Protein AF-A0AAW5TJJ2-F1 (afdb_monomer)

InterPro domains:
  IPR027417 P-loop containing nucleoside triphosphate hydrolase [G3DSA:3.40.50.300] (6-80)
  IPR027417 P-loop containing nucleoside triphosphate hydrolase [SSF52540] (8-79)
  IPR039421 Type 1 protein exporter [PTHR43394] (11-79)

Secondary structure (DSSP, 8-state):
--TTS--S-SEEEEESTTTTS-HHHHHHHHHHHHHH-TTSEEEEE-S-GGGGTT-S-EEEEETTEEEEEE-HHHHHHH--

Mean predicted aligned error: 8.75 Å

Radius of gyration: 14.67 Å; Cα contacts (8 Å, |Δi|>4): 75;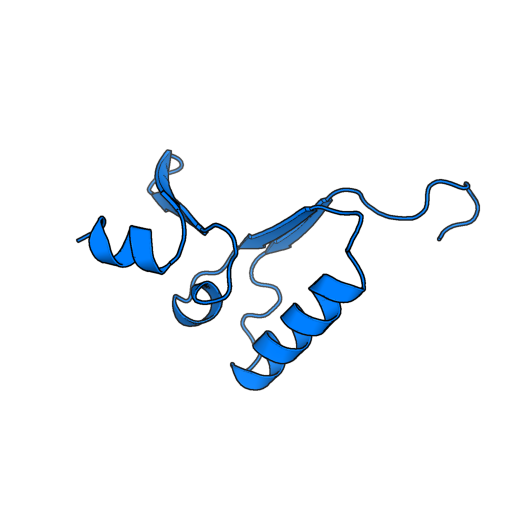 chains: 1; bounding box: 34×25×40 Å

Sequence (80 aa):
PDSSGQSGADLVVFDDSFSALDYATDAQLRANLKERIRDAAVVIIAQRISTTRSAVCVVVLDCGEVVGCGTHTELMETNE

Organism: Streptococcus anginosus (NCBI:txid1328)

pLDDT: mean 76.05, std 11.85, range [45.41, 91.0]

Structure (mmCIF, N/CA/C/O backbone):
data_AF-A0AAW5TJJ2-F1
#
_entry.id   AF-A0AAW5TJJ2-F1
#
loop_
_atom_site.group_PDB
_atom_site.id
_atom_site.type_symbol
_atom_site.label_atom_id
_atom_site.label_alt_id
_atom_site.label_comp_id
_atom_site.label_asym_id
_atom_site.label_entity_id
_atom_site.label_seq_id
_atom_site.pdbx_PDB_ins_code
_atom_site.Cartn_x
_atom_site.Cartn_y
_atom_site.Cartn_z
_atom_site.occupancy
_atom_site.B_iso_or_equiv
_atom_site.auth_seq_id
_atom_site.auth_comp_id
_atom_site.auth_asym_id
_atom_site.auth_atom_id
_atom_site.pdbx_PDB_model_num
ATOM 1 N N . PRO A 1 1 ? 15.131 -3.764 -16.709 1.00 45.41 1 PRO A N 1
ATOM 2 C CA . PRO A 1 1 ? 15.161 -3.620 -18.179 1.00 45.41 1 PRO A CA 1
ATOM 3 C C . PRO A 1 1 ? 15.217 -4.991 -18.857 1.00 45.41 1 PRO A C 1
ATOM 5 O O . PRO A 1 1 ? 16.208 -5.700 -18.691 1.00 45.41 1 PRO A O 1
ATOM 8 N N . ASP A 1 2 ? 14.154 -5.382 -19.559 1.00 55.09 2 ASP A N 1
ATOM 9 C CA . ASP A 1 2 ? 14.235 -6.503 -20.498 1.00 55.09 2 ASP A CA 1
ATOM 10 C C . ASP A 1 2 ? 14.723 -6.025 -21.882 1.00 55.09 2 ASP A C 1
ATOM 12 O O . ASP A 1 2 ? 14.960 -4.835 -22.111 1.00 55.09 2 ASP A O 1
ATOM 16 N N . SER A 1 3 ? 14.924 -6.975 -22.790 1.00 54.66 3 SER A N 1
ATOM 17 C CA . SER A 1 3 ? 15.502 -6.802 -24.124 1.00 54.66 3 SER A CA 1
ATOM 18 C C . SER A 1 3 ? 14.612 -6.074 -25.149 1.00 54.66 3 SER A C 1
ATOM 20 O O . SER A 1 3 ? 15.024 -5.949 -26.301 1.00 54.66 3 SER A O 1
ATOM 22 N N . SER A 1 4 ? 13.434 -5.563 -24.770 1.00 58.91 4 SER A N 1
ATOM 23 C CA . SER A 1 4 ? 12.474 -4.901 -25.672 1.00 58.91 4 SER A CA 1
ATOM 24 C C . SER A 1 4 ? 12.451 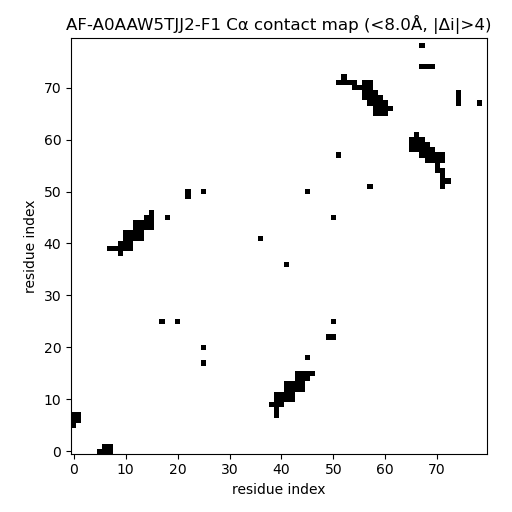-3.364 -25.593 1.00 58.91 4 SER A C 1
ATOM 26 O O . SER A 1 4 ? 11.694 -2.718 -26.314 1.00 58.91 4 SER A O 1
ATOM 28 N N . GLY A 1 5 ? 13.292 -2.743 -24.757 1.00 55.62 5 GLY A N 1
ATOM 29 C CA . GLY A 1 5 ? 13.359 -1.277 -24.633 1.00 55.62 5 GLY A CA 1
ATOM 30 C C . GLY A 1 5 ? 12.202 -0.648 -23.844 1.00 55.62 5 GLY A C 1
ATOM 31 O O . GLY A 1 5 ? 12.230 0.556 -23.597 1.00 55.62 5 GLY A O 1
ATOM 32 N N . GLN A 1 6 ? 11.241 -1.447 -23.374 1.00 53.03 6 GLN A N 1
ATOM 33 C CA . GLN A 1 6 ? 10.223 -1.032 -22.413 1.00 53.03 6 GLN A CA 1
ATOM 34 C C . GLN A 1 6 ? 10.645 -1.517 -21.023 1.00 53.03 6 GLN A C 1
ATOM 36 O O . GLN A 1 6 ? 10.541 -2.688 -20.670 1.00 53.03 6 GLN A O 1
ATOM 41 N N . SER A 1 7 ? 11.266 -0.625 -20.253 1.00 56.69 7 SER A N 1
ATOM 42 C CA . SER A 1 7 ? 11.959 -1.003 -19.023 1.00 56.69 7 SER A CA 1
ATOM 43 C C . SER A 1 7 ? 11.109 -0.733 -17.781 1.00 56.69 7 SER A C 1
ATOM 45 O O . SER A 1 7 ? 11.324 0.266 -17.107 1.00 56.69 7 SER A O 1
ATOM 47 N N . GLY A 1 8 ? 10.242 -1.681 -17.422 1.00 69.62 8 GLY A N 1
ATOM 48 C CA . GLY A 1 8 ? 9.583 -1.738 -16.109 1.00 69.62 8 GLY A CA 1
ATOM 49 C C . GLY A 1 8 ? 8.058 -1.749 -16.189 1.00 69.62 8 GLY A C 1
ATOM 50 O O . GLY A 1 8 ? 7.483 -1.229 -17.134 1.00 69.62 8 GLY A O 1
ATOM 51 N N . ALA A 1 9 ? 7.408 -2.384 -15.212 1.00 78.81 9 ALA A N 1
ATOM 52 C CA . ALA A 1 9 ? 5.958 -2.301 -15.061 1.00 78.81 9 ALA A CA 1
ATOM 53 C C . ALA A 1 9 ? 5.584 -0.913 -14.530 1.00 78.81 9 ALA A C 1
ATOM 55 O O . ALA A 1 9 ? 6.184 -0.494 -13.546 1.00 78.81 9 ALA A O 1
ATOM 56 N N . ASP A 1 10 ? 4.585 -0.261 -15.131 1.00 85.50 10 ASP A N 1
ATOM 57 C CA . ASP A 1 10 ? 4.091 1.070 -14.726 1.00 85.50 10 ASP A CA 1
ATOM 58 C C . ASP A 1 10 ? 3.272 1.039 -13.421 1.00 85.50 10 ASP A C 1
ATOM 60 O O . ASP A 1 10 ? 3.073 2.065 -12.767 1.00 85.50 10 ASP A O 1
ATOM 64 N N . LEU A 1 11 ? 2.794 -0.147 -13.030 1.00 85.69 11 LEU A N 1
ATOM 65 C CA . LEU A 1 11 ? 2.036 -0.393 -11.808 1.00 85.69 11 LEU A CA 1
ATOM 66 C C . LEU A 1 11 ? 2.514 -1.684 -11.145 1.00 85.69 11 LEU A C 1
ATOM 68 O O . LEU A 1 11 ? 2.539 -2.748 -11.766 1.00 85.69 11 LEU A O 1
ATOM 72 N N . VAL A 1 12 ? 2.835 -1.595 -9.858 1.00 86.69 12 VAL A N 1
ATOM 73 C CA . VAL A 1 12 ? 3.191 -2.733 -9.011 1.00 86.69 12 VAL A CA 1
ATOM 74 C C . VAL A 1 12 ? 2.174 -2.844 -7.884 1.00 86.69 12 VAL A C 1
ATOM 76 O O . VAL A 1 12 ? 1.973 -1.894 -7.128 1.00 86.69 12 VAL A O 1
ATOM 79 N N . VAL A 1 13 ? 1.541 -4.010 -7.765 1.00 88.38 13 VAL A N 1
ATOM 80 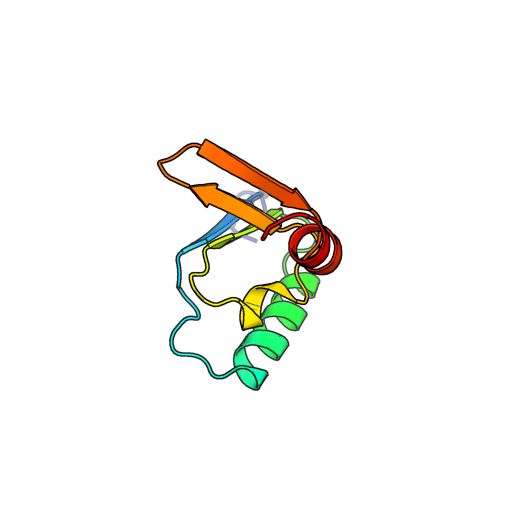C CA . VAL A 1 13 ? 0.542 -4.294 -6.729 1.00 88.38 13 VAL A CA 1
ATOM 81 C C . VAL A 1 13 ? 1.080 -5.369 -5.793 1.00 88.38 13 VAL A C 1
ATOM 83 O O . VAL A 1 13 ? 1.485 -6.439 -6.242 1.00 88.38 13 VAL A O 1
ATOM 86 N N . PHE A 1 14 ? 1.072 -5.081 -4.495 1.00 86.19 14 PHE A N 1
ATOM 87 C CA . PHE A 1 14 ? 1.406 -6.029 -3.439 1.00 86.19 14 PHE A CA 1
ATOM 88 C C . PHE A 1 14 ? 0.145 -6.359 -2.647 1.00 86.19 14 PHE A C 1
ATOM 90 O O . PHE A 1 14 ? -0.388 -5.493 -1.954 1.00 86.19 14 PHE A O 1
ATOM 97 N N . ASP A 1 15 ? -0.313 -7.604 -2.745 1.00 87.94 15 ASP A N 1
ATOM 98 C CA . ASP A 1 15 ? -1.471 -8.106 -2.004 1.00 87.94 15 ASP A CA 1
ATOM 99 C C . ASP A 1 15 ? -1.002 -8.909 -0.788 1.00 87.94 15 ASP A C 1
ATOM 101 O O . ASP A 1 15 ? -0.476 -10.013 -0.936 1.00 87.94 15 ASP A O 1
ATOM 105 N N . ASP A 1 16 ? -1.044 -8.281 0.391 1.00 82.56 16 ASP A N 1
ATOM 106 C CA . ASP A 1 16 ? -0.607 -8.813 1.694 1.00 82.56 16 ASP A CA 1
ATOM 107 C C . ASP A 1 16 ? 0.783 -9.494 1.707 1.00 82.56 16 ASP A C 1
ATOM 109 O O . ASP A 1 16 ? 1.128 -10.270 2.601 1.00 82.56 16 ASP A O 1
ATOM 113 N N . SER A 1 17 ? 1.635 -9.174 0.726 1.00 83.69 17 SER A N 1
ATOM 114 C CA . SER A 1 17 ? 2.899 -9.880 0.462 1.00 83.69 17 SER A CA 1
ATOM 115 C C . SER A 1 17 ? 3.967 -9.651 1.540 1.00 83.69 17 SER A C 1
ATOM 117 O O . SER A 1 17 ? 4.990 -10.332 1.562 1.00 83.69 17 SER A O 1
ATOM 119 N N . PHE A 1 18 ? 3.734 -8.691 2.438 1.00 80.69 18 PHE A N 1
ATOM 120 C CA . PHE A 1 18 ? 4.649 -8.286 3.507 1.00 80.69 18 PHE A CA 1
ATOM 121 C C . PHE A 1 18 ? 4.114 -8.611 4.909 1.00 80.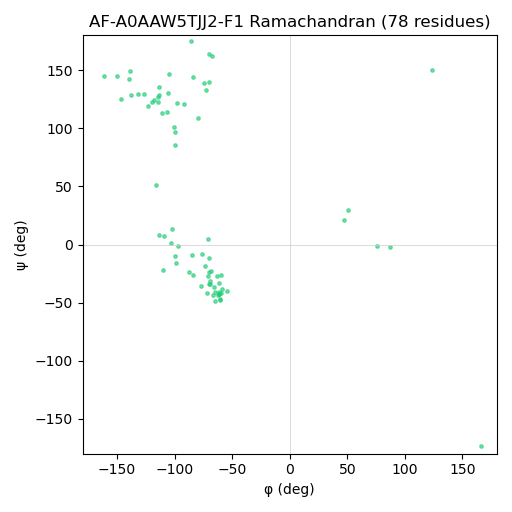69 18 PHE A C 1
ATOM 12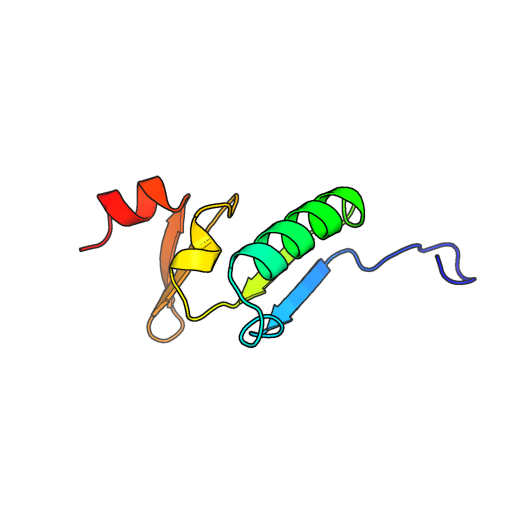3 O O . PHE A 1 18 ? 4.716 -8.221 5.904 1.00 80.69 18 PHE A O 1
ATOM 130 N N . SER A 1 19 ? 3.004 -9.347 5.018 1.00 75.50 19 SER A N 1
ATOM 131 C CA . SER A 1 19 ? 2.331 -9.661 6.291 1.00 75.50 19 SER A CA 1
ATOM 132 C C . SER A 1 19 ? 3.186 -10.432 7.301 1.00 75.50 19 SER A C 1
ATOM 134 O O . SER A 1 19 ? 2.966 -10.325 8.515 1.00 75.50 19 SER A O 1
ATOM 136 N N . ALA A 1 20 ? 4.163 -11.195 6.804 1.00 80.88 20 ALA A N 1
ATOM 137 C CA . ALA A 1 20 ? 5.109 -11.972 7.599 1.00 80.88 20 ALA A CA 1
ATOM 138 C C . ALA A 1 20 ? 6.327 -11.163 8.079 1.00 80.88 20 ALA A C 1
ATOM 140 O O . ALA A 1 20 ? 7.117 -11.677 8.871 1.00 80.88 20 ALA A O 1
ATOM 141 N N . LEU A 1 21 ? 6.503 -9.928 7.601 1.00 80.50 21 LEU A N 1
ATOM 142 C CA . LEU A 1 21 ? 7.621 -9.079 7.998 1.00 80.50 21 LEU A CA 1
ATOM 143 C C . LEU A 1 21 ? 7.308 -8.339 9.298 1.00 80.50 21 LEU A C 1
ATOM 145 O O . LEU A 1 21 ? 6.177 -7.917 9.554 1.00 80.50 21 LEU A O 1
ATOM 149 N N . ASP A 1 22 ? 8.339 -8.161 10.118 1.00 82.50 22 ASP A N 1
ATOM 150 C CA . ASP A 1 22 ? 8.282 -7.222 11.227 1.00 82.50 22 ASP A CA 1
ATOM 151 C C . ASP A 1 22 ? 8.265 -5.769 10.713 1.00 82.50 22 ASP A C 1
ATOM 153 O O . ASP A 1 22 ? 8.609 -5.472 9.566 1.00 82.50 22 ASP A O 1
ATOM 157 N N . TYR A 1 23 ? 7.876 -4.848 11.594 1.00 74.50 23 TYR A N 1
ATOM 158 C CA . TYR A 1 23 ? 7.717 -3.433 11.263 1.00 74.50 23 TYR A CA 1
ATOM 159 C C . TYR A 1 23 ? 9.005 -2.770 10.745 1.00 74.50 23 TYR A C 1
ATOM 161 O O . TYR A 1 23 ? 8.943 -1.934 9.843 1.00 74.50 23 TYR A O 1
ATOM 169 N N . ALA A 1 24 ? 10.172 -3.113 11.300 1.00 80.94 24 ALA A N 1
ATOM 170 C CA . ALA A 1 24 ? 11.432 -2.491 10.898 1.00 80.94 24 ALA A CA 1
ATOM 171 C C . ALA A 1 24 ? 11.848 -2.961 9.499 1.00 80.94 24 ALA A C 1
ATOM 173 O O . ALA A 1 24 ? 12.261 -2.146 8.668 1.00 80.94 24 ALA A O 1
ATOM 174 N N . THR A 1 25 ? 11.678 -4.254 9.226 1.00 83.38 25 THR A N 1
ATOM 175 C CA . THR A 1 25 ? 11.973 -4.848 7.921 1.00 83.38 25 THR A CA 1
ATOM 176 C C . THR 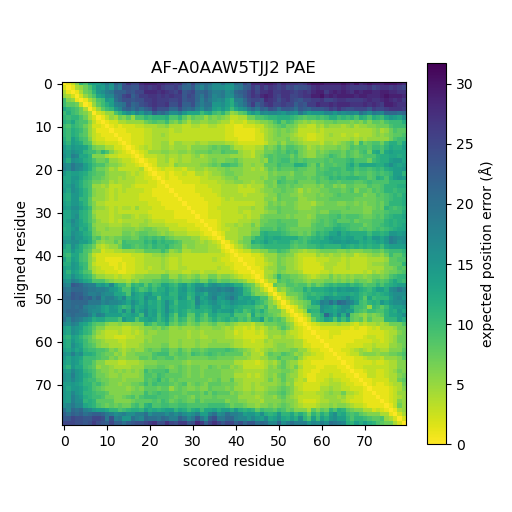A 1 25 ? 11.021 -4.332 6.836 1.00 83.38 25 THR A C 1
ATOM 178 O O . THR A 1 25 ? 11.481 -3.954 5.757 1.00 83.38 25 THR A O 1
ATOM 181 N N . ASP A 1 26 ? 9.716 -4.227 7.114 1.00 80.94 26 ASP A N 1
ATOM 182 C CA . ASP A 1 26 ? 8.741 -3.645 6.176 1.00 80.94 26 ASP A CA 1
ATOM 183 C C . ASP A 1 26 ? 9.047 -2.164 5.874 1.00 80.94 26 ASP A C 1
ATOM 185 O O . ASP A 1 26 ? 9.068 -1.757 4.710 1.00 80.94 26 ASP A O 1
ATOM 189 N N . ALA A 1 27 ? 9.390 -1.362 6.888 1.00 78.94 27 ALA A N 1
ATOM 190 C CA . ALA A 1 27 ? 9.746 0.044 6.692 1.00 78.94 27 ALA A CA 1
ATOM 191 C C . ALA A 1 27 ? 10.990 0.216 5.799 1.00 78.94 27 ALA A C 1
ATOM 193 O O . ALA A 1 27 ? 11.001 1.062 4.898 1.00 78.94 27 ALA A O 1
ATOM 194 N N . GLN A 1 28 ? 12.025 -0.604 6.010 1.00 83.00 28 GLN A N 1
ATOM 195 C CA . GLN A 1 28 ? 13.218 -0.608 5.159 1.00 83.00 28 GLN A CA 1
ATOM 196 C C . GLN A 1 28 ? 12.900 -1.058 3.732 1.00 83.00 28 GLN A C 1
ATOM 198 O O . GLN A 1 28 ? 13.396 -0.464 2.771 1.00 83.00 28 GLN A O 1
ATOM 203 N N . LEU A 1 29 ? 12.058 -2.078 3.568 1.00 83.56 29 LEU A N 1
ATOM 204 C CA . LEU A 1 29 ? 11.626 -2.540 2.254 1.00 83.56 29 LEU A CA 1
ATOM 205 C C . LEU A 1 29 ? 10.899 -1.428 1.485 1.00 83.56 29 LEU A C 1
ATOM 207 O O . LEU A 1 29 ? 11.241 -1.161 0.334 1.00 83.56 29 LEU A O 1
ATOM 211 N N . ARG A 1 30 ? 9.961 -0.724 2.130 1.00 78.06 30 ARG A N 1
ATOM 212 C CA . ARG A 1 30 ? 9.225 0.405 1.531 1.00 78.06 30 ARG A CA 1
ATOM 213 C C . ARG A 1 30 ? 10.140 1.554 1.120 1.00 78.06 30 ARG A C 1
ATOM 215 O O . ARG A 1 30 ? 9.949 2.121 0.045 1.00 78.06 30 ARG A O 1
ATOM 222 N N . ALA A 1 31 ? 11.142 1.880 1.937 1.00 81.50 31 ALA A N 1
ATOM 223 C CA . ALA A 1 31 ? 12.128 2.905 1.596 1.00 81.50 31 ALA A CA 1
ATOM 224 C C . ALA A 1 31 ? 12.906 2.535 0.320 1.00 81.50 31 ALA A C 1
ATOM 226 O O . ALA A 1 31 ? 12.977 3.331 -0.614 1.00 81.50 31 ALA A O 1
ATOM 227 N N . ASN A 1 32 ? 13.391 1.293 0.236 1.00 81.50 32 ASN A N 1
ATOM 228 C CA . ASN A 1 32 ? 14.108 0.791 -0.939 1.00 81.50 32 ASN A CA 1
ATOM 229 C C . ASN A 1 32 ? 13.214 0.691 -2.190 1.00 81.50 32 ASN A C 1
ATOM 231 O O . ASN A 1 32 ? 13.668 0.962 -3.304 1.00 81.50 32 ASN A O 1
ATOM 235 N N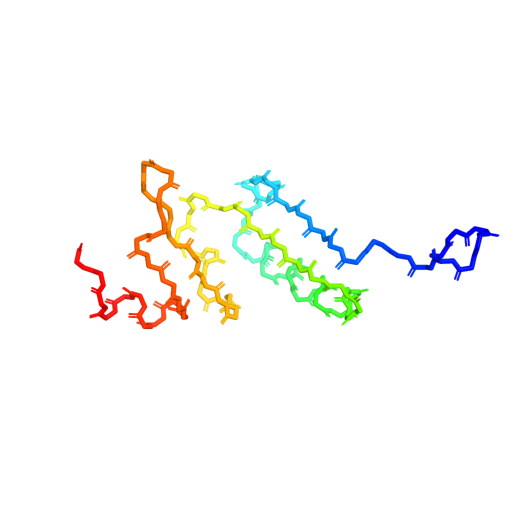 . LEU A 1 33 ? 11.940 0.312 -2.029 1.00 79.12 33 LEU A N 1
ATOM 236 C CA . LEU A 1 33 ? 10.967 0.272 -3.127 1.00 79.12 33 LEU A CA 1
ATOM 237 C C . LEU A 1 33 ? 10.757 1.664 -3.729 1.00 79.12 33 LEU A C 1
ATOM 239 O O . LEU A 1 33 ? 10.756 1.803 -4.949 1.00 79.12 33 LEU A O 1
ATOM 243 N N . LYS A 1 34 ? 10.660 2.699 -2.888 1.00 74.25 34 LYS A N 1
ATOM 244 C CA . LYS A 1 34 ? 10.477 4.088 -3.331 1.00 74.25 34 LYS A CA 1
ATOM 245 C C . LYS A 1 34 ? 11.640 4.600 -4.190 1.00 74.25 34 LYS A C 1
ATOM 247 O O . LYS A 1 34 ? 11.424 5.386 -5.106 1.00 74.25 34 LYS A O 1
ATOM 252 N N . GLU A 1 35 ? 12.865 4.150 -3.926 1.00 74.44 35 GLU A N 1
ATOM 253 C CA . GLU A 1 35 ? 14.042 4.522 -4.725 1.00 74.44 35 GLU A CA 1
ATOM 254 C C . GLU A 1 35 ? 14.126 3.765 -6.058 1.00 74.44 35 GLU A C 1
ATOM 256 O O . GLU A 1 35 ? 14.552 4.329 -7.073 1.00 74.44 35 GLU A O 1
ATOM 261 N N . ARG A 1 36 ? 13.716 2.490 -6.063 1.00 71.75 36 ARG A N 1
ATOM 262 C CA . ARG A 1 36 ? 13.808 1.592 -7.227 1.00 71.75 36 ARG A CA 1
ATOM 263 C C . ARG A 1 36 ? 12.643 1.725 -8.202 1.00 71.75 36 ARG A C 1
ATOM 265 O O . ARG A 1 36 ? 12.822 1.424 -9.377 1.00 71.75 36 ARG A O 1
ATOM 272 N N . ILE A 1 37 ? 11.478 2.155 -7.725 1.00 73.56 37 ILE A N 1
ATOM 273 C CA . ILE A 1 37 ? 10.227 2.241 -8.486 1.00 73.56 37 ILE A CA 1
ATOM 274 C C . ILE A 1 37 ? 9.812 3.716 -8.589 1.00 73.56 37 ILE A C 1
ATOM 276 O O . ILE A 1 37 ? 8.711 4.105 -8.219 1.00 73.56 37 ILE A O 1
ATOM 280 N N . ARG A 1 38 ? 10.737 4.577 -9.032 1.00 69.50 38 ARG A N 1
ATOM 281 C CA . ARG A 1 38 ? 10.451 6.014 -9.208 1.00 69.50 38 ARG A CA 1
ATOM 282 C C . ARG A 1 38 ? 9.527 6.297 -10.389 1.00 69.50 38 ARG A C 1
ATOM 284 O O . ARG A 1 38 ? 8.792 7.276 -10.346 1.00 69.50 38 ARG A O 1
ATOM 291 N N . ASP A 1 39 ? 9.543 5.417 -11.383 1.00 80.44 39 ASP A N 1
ATOM 292 C CA . ASP A 1 39 ? 8.798 5.580 -12.632 1.00 80.44 39 ASP A CA 1
ATOM 293 C C . ASP A 1 39 ? 7.515 4.733 -12.664 1.00 80.44 39 ASP A C 1
ATOM 295 O O . ASP A 1 39 ? 6.919 4.564 -13.721 1.00 80.44 39 ASP A O 1
ATOM 299 N N . ALA A 1 40 ? 7.085 4.190 -11.517 1.00 81.44 40 ALA A N 1
ATOM 300 C CA . ALA A 1 40 ? 5.889 3.362 -11.437 1.00 81.44 40 ALA A CA 1
ATOM 301 C C . ALA A 1 40 ? 5.036 3.638 -10.199 1.00 81.44 40 ALA A C 1
ATOM 303 O O . ALA A 1 40 ? 5.533 3.981 -9.124 1.00 81.44 40 ALA A O 1
ATOM 304 N N . ALA A 1 41 ? 3.730 3.441 -10.348 1.00 84.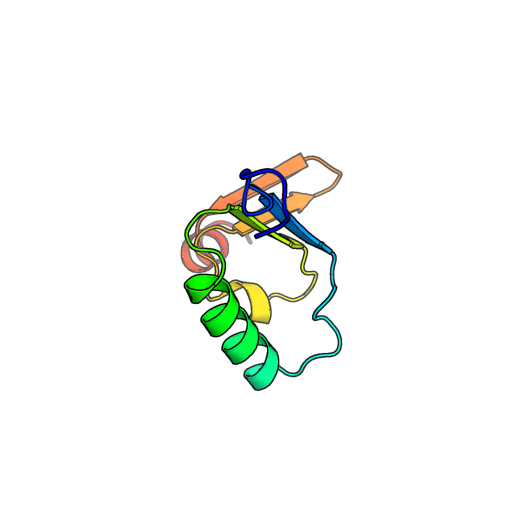25 41 ALA A N 1
ATOM 305 C CA . ALA A 1 41 ? 2.792 3.470 -9.241 1.00 84.25 41 ALA A CA 1
ATOM 306 C C . ALA A 1 41 ? 2.930 2.194 -8.397 1.00 84.25 41 ALA A C 1
ATOM 308 O O . ALA A 1 41 ? 3.056 1.089 -8.926 1.00 84.25 41 ALA A O 1
ATOM 309 N N . VAL A 1 42 ? 2.872 2.338 -7.072 1.00 84.06 42 VAL A N 1
ATOM 310 C CA . VAL A 1 42 ? 2.915 1.212 -6.132 1.00 84.06 42 VAL A CA 1
ATOM 311 C C . VAL A 1 42 ? 1.636 1.202 -5.309 1.00 84.06 42 VAL A C 1
ATOM 313 O O . VAL A 1 42 ? 1.331 2.177 -4.623 1.00 84.06 42 VAL A O 1
ATOM 316 N N . VAL A 1 43 ? 0.909 0.089 -5.353 1.00 87.06 43 VAL A N 1
ATOM 317 C CA . VAL A 1 43 ? -0.289 -0.160 -4.545 1.00 87.06 43 VAL A CA 1
ATOM 318 C C . VAL A 1 43 ? 0.015 -1.292 -3.577 1.00 87.06 43 VAL A C 1
ATOM 320 O O . VAL A 1 43 ? 0.503 -2.346 -3.977 1.00 87.06 43 VAL A O 1
ATOM 323 N N . ILE A 1 44 ? -0.257 -1.074 -2.293 1.00 84.31 44 ILE A N 1
AT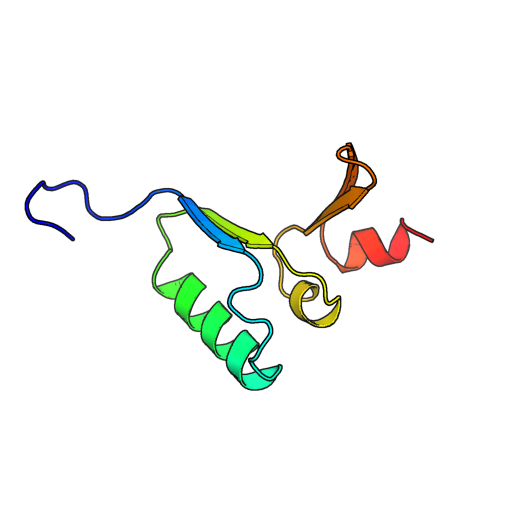OM 324 C CA . ILE A 1 44 ? -0.064 -2.081 -1.248 1.00 84.31 44 ILE A CA 1
ATOM 325 C C . ILE A 1 44 ? -1.400 -2.287 -0.549 1.00 84.31 44 ILE A C 1
ATOM 327 O O . ILE A 1 44 ? -1.937 -1.351 0.041 1.00 84.31 44 ILE A O 1
ATOM 331 N N . ILE A 1 45 ? -1.907 -3.513 -0.605 1.00 86.38 45 ILE A N 1
ATOM 332 C CA . ILE A 1 45 ? -3.103 -3.951 0.107 1.00 86.38 45 ILE A CA 1
ATOM 333 C C . ILE A 1 45 ? -2.633 -4.528 1.441 1.00 86.38 45 ILE A C 1
ATOM 335 O O . ILE A 1 45 ? -1.806 -5.441 1.476 1.00 86.38 45 ILE A O 1
ATOM 339 N N . ALA A 1 46 ? -3.109 -3.953 2.542 1.00 79.00 46 ALA A N 1
ATOM 340 C CA . ALA A 1 46 ? -2.722 -4.354 3.887 1.00 79.00 46 ALA A CA 1
ATOM 341 C C . ALA A 1 46 ? -3.932 -4.355 4.824 1.00 79.00 46 ALA A C 1
ATOM 343 O O . ALA A 1 46 ? -4.774 -3.465 4.777 1.00 79.00 46 ALA A O 1
ATOM 344 N N . GLN A 1 47 ? -3.961 -5.334 5.725 1.00 73.38 47 GLN A N 1
ATOM 345 C CA . GLN A 1 47 ? -4.985 -5.509 6.764 1.00 73.38 47 GLN A CA 1
ATOM 346 C C . GLN A 1 47 ? -4.565 -4.945 8.139 1.00 73.38 47 GLN A C 1
ATOM 348 O O . GLN A 1 47 ? -5.320 -5.017 9.105 1.00 73.38 47 GLN A O 1
ATOM 353 N N . ARG A 1 48 ? -3.342 -4.401 8.261 1.00 68.12 48 ARG A N 1
ATOM 354 C CA . ARG A 1 48 ? -2.786 -3.854 9.514 1.00 68.12 48 ARG A CA 1
ATOM 355 C C . ARG A 1 48 ? -2.588 -2.339 9.423 1.00 68.12 48 ARG A C 1
ATOM 357 O O . ARG A 1 48 ? -2.013 -1.833 8.464 1.00 68.12 48 ARG A O 1
ATOM 364 N N . ILE A 1 49 ? -2.986 -1.625 10.476 1.00 59.25 49 ILE A N 1
ATOM 365 C CA . ILE A 1 49 ? -2.958 -0.151 10.553 1.00 59.25 49 ILE A CA 1
ATOM 366 C C . ILE A 1 49 ? -1.516 0.396 10.626 1.00 59.25 49 ILE A C 1
ATOM 368 O O . ILE A 1 49 ? -1.213 1.457 10.084 1.00 59.25 49 ILE A O 1
ATOM 372 N N . SER A 1 50 ? -0.579 -0.343 11.234 1.00 57.69 50 SER A N 1
ATOM 373 C CA . SER A 1 50 ? 0.818 0.099 11.412 1.00 57.69 50 SER A CA 1
ATOM 374 C C . SER A 1 50 ? 1.576 0.317 10.096 1.00 57.69 50 SER A C 1
ATOM 376 O O . SER A 1 50 ? 2.479 1.148 10.039 1.00 57.69 50 SER A O 1
ATOM 378 N N . THR A 1 51 ? 1.187 -0.386 9.031 1.00 56.56 51 THR A N 1
ATOM 379 C CA . THR A 1 51 ? 1.751 -0.292 7.671 1.00 56.56 51 THR A CA 1
ATOM 380 C C . THR A 1 51 ? 1.293 0.942 6.886 1.00 56.56 51 THR A C 1
ATOM 382 O O . THR A 1 51 ? 1.819 1.235 5.813 1.00 56.56 51 THR A O 1
ATOM 385 N N . THR A 1 52 ? 0.333 1.686 7.431 1.00 56.84 52 THR A N 1
ATOM 386 C CA . THR A 1 52 ? -0.379 2.769 6.743 1.00 56.84 52 THR A CA 1
ATOM 387 C C . THR A 1 52 ? 0.186 4.154 7.088 1.00 56.84 52 THR A C 1
ATOM 389 O O . THR A 1 52 ? -0.036 5.128 6.376 1.00 56.84 52 THR A O 1
ATOM 392 N N . ARG A 1 53 ? 0.983 4.259 8.159 1.00 57.41 53 ARG A N 1
ATOM 393 C CA . ARG A 1 53 ? 1.436 5.540 8.734 1.00 57.41 53 ARG A CA 1
ATOM 394 C C . ARG A 1 53 ? 2.406 6.337 7.851 1.00 57.41 53 ARG A C 1
ATOM 396 O O . ARG A 1 53 ? 2.533 7.544 8.016 1.00 57.41 53 ARG A O 1
ATOM 403 N N . SER A 1 54 ? 3.099 5.668 6.937 1.00 57.88 54 SER A N 1
ATOM 404 C CA . SER A 1 54 ? 4.040 6.257 5.972 1.00 57.88 54 SER A CA 1
ATOM 405 C C . SER A 1 54 ? 3.509 6.241 4.533 1.00 57.88 54 SER A C 1
ATOM 407 O O . SER A 1 54 ? 4.245 6.579 3.602 1.00 57.88 54 SER A O 1
ATOM 409 N N . ALA A 1 55 ? 2.244 5.853 4.337 1.00 60.47 55 ALA A N 1
ATOM 410 C CA . ALA A 1 55 ? 1.598 5.896 3.035 1.00 60.47 55 ALA A CA 1
ATOM 411 C C . ALA A 1 55 ? 1.343 7.348 2.608 1.00 60.47 55 ALA A C 1
ATOM 413 O O . ALA A 1 55 ? 0.949 8.191 3.412 1.00 60.47 55 ALA A O 1
ATOM 414 N N . VAL A 1 56 ? 1.560 7.624 1.321 1.00 64.69 56 VAL A N 1
ATOM 415 C CA . VAL A 1 56 ? 1.254 8.932 0.717 1.00 64.69 56 VAL A CA 1
ATOM 416 C C . VAL A 1 56 ? -0.261 9.140 0.629 1.00 64.69 56 VAL A C 1
ATOM 418 O O . VAL A 1 56 ? -0.738 10.256 0.790 1.00 64.69 56 VAL A O 1
ATOM 421 N N . CYS A 1 57 ? -1.006 8.059 0.400 1.00 80.62 57 CYS A N 1
ATOM 422 C CA . CYS A 1 57 ? -2.459 8.023 0.354 1.00 80.62 57 CYS A CA 1
ATOM 423 C C . CYS A 1 57 ? -2.932 6.641 0.817 1.00 80.62 57 CYS A C 1
ATOM 425 O O . CYS A 1 57 ? -2.273 5.630 0.562 1.00 80.62 57 CYS A O 1
ATOM 427 N N . VAL A 1 58 ? -4.061 6.615 1.508 1.00 86.06 58 VAL A N 1
ATOM 428 C CA . VAL A 1 58 ? -4.711 5.447 2.085 1.00 86.06 58 VAL A CA 1
ATOM 429 C C . VAL A 1 58 ? -6.139 5.438 1.572 1.00 86.06 58 VAL A C 1
ATOM 431 O O . VAL A 1 58 ? -6.835 6.445 1.668 1.00 86.06 58 VAL A O 1
ATOM 434 N N . VAL A 1 59 ? -6.573 4.297 1.046 1.00 87.56 59 VAL A N 1
ATOM 435 C CA . VAL A 1 59 ? -7.948 4.077 0.598 1.00 87.56 59 VAL A CA 1
ATOM 436 C C . VAL A 1 59 ? -8.564 3.022 1.504 1.00 87.56 59 VAL A C 1
ATOM 438 O O . VAL A 1 59 ? -8.021 1.924 1.627 1.00 87.56 59 VAL A O 1
ATOM 441 N N . VAL A 1 60 ? -9.672 3.363 2.156 1.00 87.44 60 VAL A N 1
ATOM 442 C CA . VAL A 1 60 ? -10.436 2.454 3.015 1.00 87.44 60 VAL A CA 1
ATOM 443 C C . VAL A 1 60 ? -11.592 1.897 2.201 1.00 87.44 60 VAL A C 1
ATOM 445 O O . VAL A 1 60 ? -12.412 2.655 1.680 1.00 87.44 60 VAL A O 1
ATOM 448 N N . LEU A 1 61 ? -11.636 0.572 2.090 1.00 88.38 61 LEU A N 1
ATOM 449 C CA . LEU A 1 61 ? -12.707 -0.159 1.429 1.00 88.38 61 LEU A CA 1
ATOM 450 C C . LEU A 1 61 ? -13.583 -0.838 2.481 1.00 88.38 61 LEU A C 1
ATOM 452 O O . LEU A 1 61 ? -13.061 -1.553 3.335 1.00 88.38 61 LEU A O 1
ATOM 456 N N . ASP A 1 62 ? -14.896 -0.661 2.375 1.00 87.25 62 ASP A N 1
ATOM 457 C CA . ASP A 1 62 ? -15.895 -1.415 3.133 1.00 87.25 62 ASP A CA 1
ATOM 458 C C . ASP A 1 62 ? -16.973 -1.927 2.176 1.00 87.25 62 ASP A C 1
ATOM 460 O O . ASP A 1 62 ? -17.485 -1.187 1.340 1.00 87.25 62 ASP A O 1
ATOM 464 N N . CYS A 1 63 ? -17.277 -3.222 2.250 1.00 89.69 63 CYS A N 1
ATOM 465 C CA . CYS A 1 63 ? -18.265 -3.887 1.393 1.00 89.69 63 CYS A CA 1
ATOM 466 C C . CYS A 1 63 ? -18.097 -3.636 -0.126 1.00 89.69 63 CYS A C 1
ATOM 468 O O . CYS A 1 63 ? -19.068 -3.693 -0.875 1.00 89.69 63 CYS A O 1
ATOM 470 N N . GLY A 1 64 ? -16.865 -3.402 -0.591 1.00 89.38 64 GLY A N 1
ATOM 471 C CA . GLY A 1 64 ? -16.558 -3.108 -1.998 1.00 89.38 64 GLY A CA 1
ATOM 472 C C . GLY A 1 64 ? -16.658 -1.628 -2.382 1.00 89.38 64 GLY A C 1
ATOM 473 O O . GLY A 1 64 ? -16.323 -1.281 -3.511 1.00 89.38 64 GLY A O 1
ATOM 474 N N . GLU A 1 65 ? -17.045 -0.762 -1.448 1.00 90.62 65 GLU A N 1
ATOM 475 C CA . GLU A 1 65 ? -17.160 0.682 -1.634 1.00 90.62 65 GLU A CA 1
ATOM 476 C C . GLU A 1 65 ? -15.996 1.419 -0.964 1.00 90.62 65 GLU A C 1
ATOM 478 O O . GLU A 1 65 ? -15.491 1.012 0.084 1.00 90.62 65 GLU A O 1
ATOM 483 N N . VAL A 1 66 ? -15.566 2.535 -1.559 1.00 91.00 66 VAL A N 1
ATOM 484 C CA . VAL A 1 66 ? -14.564 3.416 -0.945 1.00 91.00 66 VAL A CA 1
ATOM 485 C C . VAL A 1 66 ? -15.255 4.290 0.096 1.00 91.00 66 VAL A C 1
ATOM 487 O O . VAL A 1 66 ? -15.994 5.207 -0.255 1.00 91.00 66 VAL A O 1
ATOM 490 N N . VAL A 1 67 ? -14.983 4.029 1.374 1.00 90.06 67 VAL A N 1
ATOM 491 C CA . VAL A 1 67 ? -15.560 4.775 2.508 1.00 90.06 67 VAL A CA 1
ATOM 492 C C . VAL A 1 67 ? -14.620 5.839 3.073 1.00 90.06 67 VAL A C 1
ATOM 494 O O . VAL A 1 67 ? -15.041 6.682 3.854 1.00 90.06 67 VAL A O 1
ATOM 497 N N . GLY A 1 68 ? -13.353 5.852 2.650 1.00 87.25 68 GLY A N 1
ATOM 498 C CA . GLY A 1 68 ? -12.391 6.881 3.039 1.00 87.25 68 GLY A CA 1
ATOM 499 C C . GLY A 1 68 ? -11.192 6.941 2.099 1.00 87.25 68 GLY A C 1
ATOM 500 O O . GLY A 1 68 ? -10.739 5.918 1.588 1.00 87.25 68 GLY A O 1
ATOM 501 N N . CYS A 1 69 ? -10.670 8.144 1.868 1.00 88.81 69 CYS A N 1
ATOM 502 C CA . CYS A 1 69 ? -9.464 8.371 1.077 1.00 88.81 69 CYS A CA 1
ATOM 503 C C . CYS A 1 69 ? -8.700 9.572 1.638 1.00 88.81 69 CYS A C 1
ATOM 505 O O . CYS A 1 69 ? -9.273 10.650 1.781 1.00 88.81 69 CYS A O 1
ATOM 507 N N . GLY A 1 70 ? -7.424 9.390 1.959 1.00 84.44 70 GLY A N 1
ATOM 508 C CA . GLY A 1 70 ? -6.593 10.455 2.511 1.00 84.44 70 GLY A CA 1
ATOM 509 C C . GLY A 1 70 ? -5.299 9.925 3.101 1.00 84.44 70 GLY A C 1
ATOM 510 O O . GLY A 1 70 ? -4.966 8.748 2.988 1.00 84.44 70 GLY A O 1
ATOM 511 N N . THR A 1 71 ? -4.535 10.791 3.740 1.00 83.81 71 THR A N 1
ATOM 512 C CA . THR A 1 71 ? -3.407 10.379 4.572 1.00 83.81 71 THR A CA 1
ATOM 513 C C . THR A 1 71 ? -3.899 9.643 5.817 1.00 83.81 71 THR A C 1
ATOM 515 O O . THR A 1 71 ? -5.046 9.775 6.242 1.00 83.81 71 THR A O 1
ATOM 518 N N . HIS A 1 72 ? -3.003 8.895 6.463 1.00 76.06 72 HIS A N 1
ATOM 519 C CA . HIS A 1 72 ? -3.320 8.259 7.741 1.00 76.06 72 HIS A CA 1
ATOM 520 C C . HIS A 1 72 ? -3.830 9.270 8.782 1.00 76.06 72 HIS A C 1
ATOM 522 O O . HIS A 1 72 ? -4.729 8.950 9.548 1.00 76.06 72 HIS A O 1
ATOM 528 N N . THR A 1 73 ? -3.251 10.472 8.843 1.00 75.69 73 THR A N 1
ATOM 529 C CA . THR A 1 73 ? -3.676 11.502 9.803 1.00 75.69 73 THR A CA 1
ATOM 530 C C . THR A 1 73 ? -5.102 11.959 9.521 1.00 75.69 73 THR A C 1
ATOM 532 O O . THR A 1 73 ? -5.920 11.934 10.430 1.00 75.69 73 THR A O 1
ATOM 535 N N . GLU A 1 74 ? -5.416 12.286 8.265 1.00 78.94 74 GLU A N 1
ATOM 536 C CA . GLU A 1 74 ? -6.760 12.727 7.867 1.00 78.94 74 GLU A CA 1
ATOM 537 C C . GLU A 1 74 ? -7.813 11.655 8.159 1.00 78.94 74 GLU A C 1
ATOM 539 O O . GLU A 1 74 ? -8.873 11.964 8.695 1.00 78.94 74 GLU A O 1
ATOM 544 N N . LEU A 1 75 ? -7.512 10.382 7.880 1.00 80.19 75 LEU A N 1
ATOM 545 C CA . LEU A 1 75 ? -8.441 9.282 8.149 1.00 80.19 75 LEU A CA 1
ATOM 546 C C . LEU A 1 75 ? -8.645 9.018 9.644 1.00 80.19 75 LEU A C 1
ATOM 548 O O . LEU A 1 75 ? -9.749 8.671 10.038 1.00 80.19 75 LEU A O 1
ATOM 552 N N . MET A 1 76 ? -7.621 9.203 10.480 1.00 75.38 76 MET A N 1
ATOM 553 C CA . MET A 1 76 ? -7.767 9.078 11.939 1.00 75.38 76 MET A CA 1
ATOM 554 C C . MET A 1 76 ? -8.591 10.214 12.556 1.00 75.38 76 MET A C 1
ATOM 556 O O . MET A 1 76 ? -9.119 10.050 13.650 1.00 75.38 76 MET A O 1
ATOM 560 N N . GLU A 1 77 ? -8.661 11.372 11.896 1.00 75.38 77 GLU A N 1
ATOM 561 C CA . GLU A 1 77 ? -9.468 12.515 12.339 1.00 75.38 77 GLU A CA 1
ATOM 562 C C . GLU A 1 77 ? -10.915 12.452 11.830 1.00 75.38 77 GLU A C 1
ATOM 564 O O . GLU A 1 77 ? -11.793 13.078 12.421 1.00 75.38 77 GLU A O 1
ATOM 569 N N . THR A 1 78 ? -11.167 11.728 10.734 1.00 64.56 78 THR A N 1
ATOM 570 C CA . THR A 1 78 ? -12.463 11.727 10.031 1.00 64.56 78 THR A CA 1
ATOM 571 C C . THR A 1 78 ? -13.254 10.427 10.146 1.00 64.56 78 THR A C 1
ATOM 573 O O . THR A 1 78 ? -14.471 10.476 9.983 1.00 64.56 78 THR A O 1
ATOM 576 N N . ASN A 1 79 ? -12.612 9.295 10.450 1.00 56.34 79 ASN A N 1
ATOM 577 C CA . ASN A 1 79 ? -13.288 8.014 10.648 1.00 56.34 79 ASN A CA 1
ATOM 578 C C . ASN A 1 79 ? -13.307 7.639 12.140 1.00 56.34 79 ASN A C 1
ATOM 580 O O . ASN A 1 79 ? -12.251 7.392 12.725 1.00 56.34 79 ASN A O 1
ATOM 584 N N . GLU A 1 80 ? -14.509 7.598 12.729 1.00 46.47 80 GLU A N 1
ATOM 585 C CA . GLU A 1 80 ? -14.807 6.946 14.020 1.00 46.47 80 GLU A CA 1
ATOM 586 C C . GLU A 1 80 ? -15.008 5.432 13.859 1.00 46.47 80 GLU A C 1
ATOM 588 O O . GLU A 1 80 ? -15.616 5.016 12.844 1.00 46.47 80 GLU A O 1
#

Nearest PDB structures (foldseek):
  7ocy-assembly1_A  TM=8.843E-01  e=8.392E-06  Enterococcus faecalis
  2fgk-assembly2_B  TM=8.532E-01  e=2.105E-05  Escherichia coli
  6pan-assembly1_A  TM=8.943E-01  e=1.758E-04  Novosphingobium aromaticivorans DSM 12444
  5kpi-assembly2_B  TM=7.759E-01  e=4.270E-05  Mus musculus
  7y1l-assembly1_A  TM=8.159E-01  e=2.332E-04  Rattus norvegicus

Foldseek 3Di:
DDPPPPPDDQEAEAECVCVPPDLVVLVVVVVVCCVVNVNHHYHYHDPDLSSQQPDQKDFDDDPNDTPDIGHSVVCVVPPD

Solvent-accessible surface area (backbone atoms only — not comparable to full-atom values): 5190 Å² total; per-residue (Å²): 113,61,97,79,81,66,64,71,68,60,64,45,78,38,75,53,79,61,73,89,51,55,74,70,60,46,53,54,50,53,55,55,46,57,70,74,43,71,84,31,50,77,48,77,49,73,97,56,74,84,77,39,73,82,40,88,63,44,77,40,72,53,99,89,40,81,79,43,76,36,35,51,68,57,44,67,75,70,56,131